Protein AF-A0A7Y0CVV6-F1 (afdb_monomer_lite)

Radius of gyration: 18.0 Å; chains: 1; bounding box: 34×62×60 Å

Sequence (112 aa):
MAIRIPDLESALSLKGAAFRLPGSNRVRHLQDAVTLFACLDEAQPDISKSMKKNINNLISAMDNAEAWSFADPMNRRRAIRAIRAVQPAGEPPALVLPRRPGRGPTTGDPKR

Structure (mmCIF, N/CA/C/O backbone):
data_AF-A0A7Y0CVV6-F1
#
_entry.id   AF-A0A7Y0CVV6-F1
#
loop_
_atom_site.group_PDB
_atom_site.id
_atom_site.type_symbol
_atom_site.label_atom_id
_atom_site.label_alt_id
_atom_site.label_comp_id
_atom_site.label_asym_id
_atom_site.label_entity_id
_atom_site.label_seq_id
_atom_site.pdbx_PDB_ins_code
_atom_site.Cartn_x
_atom_site.Cartn_y
_atom_site.Cartn_z
_atom_site.occupancy
_atom_site.B_iso_or_equiv
_atom_site.auth_seq_id
_atom_site.auth_comp_id
_atom_site.auth_asym_id
_atom_site.auth_atom_id
_atom_site.pdbx_PDB_model_num
ATOM 1 N N . MET A 1 1 ? 0.250 -25.592 18.684 1.00 60.62 1 MET A N 1
ATOM 2 C CA . MET A 1 1 ? 0.771 -24.228 18.446 1.00 60.62 1 MET A CA 1
ATOM 3 C C . MET A 1 1 ? 0.088 -23.688 17.199 1.00 60.62 1 MET A C 1
ATOM 5 O O . MET A 1 1 ? 0.199 -24.324 16.163 1.00 60.62 1 MET A O 1
ATOM 9 N N . ALA A 1 2 ? -0.690 -22.609 17.307 1.00 79.62 2 ALA A N 1
ATOM 10 C CA . ALA A 1 2 ? -1.403 -22.027 16.168 1.00 79.62 2 ALA A CA 1
ATOM 11 C C . ALA A 1 2 ? -0.582 -20.874 15.578 1.00 79.62 2 ALA A C 1
ATOM 13 O O . ALA A 1 2 ? -0.168 -19.977 16.313 1.00 79.62 2 ALA A O 1
ATOM 14 N N . ILE A 1 3 ? -0.340 -20.903 14.268 1.00 79.31 3 ILE A N 1
ATOM 15 C CA . ILE A 1 3 ? 0.281 -19.790 13.543 1.00 79.31 3 ILE A CA 1
ATOM 16 C C . ILE A 1 3 ? -0.800 -18.726 13.331 1.00 79.31 3 ILE A C 1
ATOM 18 O O . ILE A 1 3 ? -1.856 -19.029 12.782 1.00 79.31 3 ILE A O 1
ATOM 22 N N . ARG A 1 4 ? -0.550 -17.487 13.773 1.00 82.12 4 ARG A N 1
ATOM 23 C CA . ARG A 1 4 ? -1.430 -16.344 13.488 1.00 82.12 4 ARG A CA 1
ATOM 24 C C . ARG A 1 4 ? -0.872 -15.576 12.300 1.00 82.12 4 ARG A C 1
ATOM 26 O O . ARG A 1 4 ? 0.246 -15.069 12.372 1.00 82.12 4 ARG A O 1
ATOM 33 N N . ILE A 1 5 ? -1.649 -15.511 11.226 1.00 83.12 5 ILE A N 1
ATOM 34 C CA . ILE A 1 5 ? -1.325 -14.695 10.056 1.00 83.12 5 ILE A CA 1
ATOM 35 C C . ILE A 1 5 ? -1.896 -13.294 10.307 1.00 83.12 5 ILE A C 1
ATOM 37 O O . ILE A 1 5 ? -3.060 -13.199 10.698 1.00 83.12 5 ILE A O 1
ATOM 41 N N . PRO A 1 6 ? -1.096 -12.223 10.156 1.00 87.56 6 PRO A N 1
ATOM 42 C CA . PRO A 1 6 ? -1.602 -10.866 10.307 1.00 87.56 6 PRO A CA 1
ATOM 43 C C . PRO A 1 6 ? -2.625 -10.542 9.212 1.00 87.56 6 PRO A C 1
ATOM 45 O O . PRO A 1 6 ? -2.486 -11.003 8.078 1.00 87.56 6 PRO A O 1
ATOM 48 N N . ASP A 1 7 ? -3.609 -9.708 9.551 1.00 90.88 7 ASP A N 1
ATOM 49 C CA . ASP A 1 7 ? -4.425 -9.003 8.558 1.00 90.88 7 ASP A CA 1
ATOM 50 C C . ASP A 1 7 ? -3.567 -8.041 7.708 1.00 90.88 7 ASP A C 1
ATOM 52 O O . ASP A 1 7 ? -2.364 -7.855 7.945 1.00 90.88 7 ASP A O 1
ATOM 56 N N . LEU A 1 8 ? -4.167 -7.463 6.666 1.00 91.50 8 LEU A N 1
ATOM 57 C CA . LEU A 1 8 ? -3.446 -6.646 5.689 1.00 91.50 8 LEU A CA 1
ATOM 58 C C . LEU A 1 8 ? -2.886 -5.364 6.317 1.00 91.50 8 LEU A C 1
ATOM 60 O O . LEU A 1 8 ? -1.743 -4.987 6.040 1.00 91.50 8 LEU A O 1
ATOM 64 N N . GLU A 1 9 ? -3.641 -4.719 7.197 1.00 93.06 9 GLU A N 1
ATOM 65 C CA . GLU A 1 9 ? -3.253 -3.501 7.899 1.00 93.06 9 GLU A CA 1
ATOM 66 C C . GLU A 1 9 ? -2.083 -3.760 8.855 1.00 93.06 9 GLU A C 1
ATOM 68 O O . GLU A 1 9 ? -1.107 -2.996 8.893 1.00 93.06 9 GLU A O 1
ATOM 73 N N . SER A 1 10 ? -2.132 -4.864 9.601 1.00 93.50 10 SER A N 1
ATOM 74 C CA . SER A 1 10 ? -1.056 -5.309 10.486 1.00 93.50 10 SER A CA 1
ATOM 75 C C . SER A 1 10 ? 0.176 -5.704 9.685 1.00 93.50 10 SER A C 1
ATOM 77 O O . SER A 1 10 ? 1.288 -5.319 10.053 1.00 93.50 10 SER A O 1
ATOM 79 N N . ALA A 1 11 ? 0.008 -6.401 8.559 1.00 95.06 11 ALA A N 1
ATOM 80 C CA . ALA A 1 11 ? 1.105 -6.742 7.659 1.00 95.06 11 ALA A CA 1
ATOM 81 C C . ALA A 1 11 ? 1.794 -5.482 7.106 1.00 95.06 11 ALA A C 1
ATOM 83 O O . ALA A 1 11 ? 3.024 -5.390 7.143 1.00 95.06 11 ALA A O 1
ATOM 84 N N . LEU A 1 12 ? 1.027 -4.478 6.668 1.00 94.19 12 LEU A N 1
ATOM 85 C CA . LEU A 1 12 ? 1.552 -3.183 6.221 1.00 94.19 12 LEU A CA 1
ATOM 86 C C . LEU A 1 12 ? 2.305 -2.458 7.339 1.00 94.19 12 LEU A C 1
ATOM 88 O O . LEU A 1 12 ? 3.429 -1.987 7.140 1.00 94.19 12 LEU A O 1
ATOM 92 N N . SER A 1 13 ? 1.724 -2.402 8.537 1.00 95.00 13 SER A N 1
ATOM 93 C CA . SER A 1 13 ? 2.371 -1.804 9.707 1.00 95.00 13 SER A CA 1
ATOM 94 C C . SER A 1 13 ? 3.693 -2.500 10.05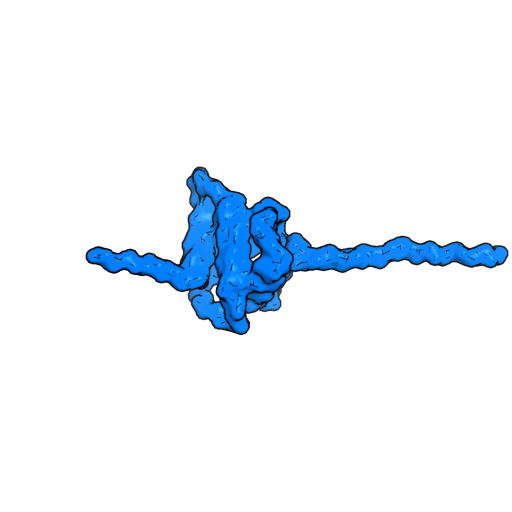1 1.00 95.00 13 SER A C 1
ATOM 96 O O . SER A 1 13 ? 4.695 -1.827 10.312 1.00 95.00 13 SER A O 1
ATOM 98 N N . LEU A 1 14 ? 3.731 -3.836 9.993 1.00 94.44 14 LEU A N 1
ATOM 99 C CA . LEU A 1 14 ? 4.936 -4.636 10.223 1.00 94.44 14 LEU A CA 1
ATOM 100 C C . LEU A 1 14 ? 6.005 -4.376 9.158 1.00 94.44 14 LEU A C 1
ATOM 102 O O . LEU A 1 14 ? 7.170 -4.183 9.512 1.00 94.44 14 LEU A O 1
ATOM 106 N N . LYS A 1 15 ? 5.633 -4.290 7.872 1.00 94.69 15 LYS A N 1
ATOM 107 C CA . LYS A 1 15 ? 6.570 -3.890 6.807 1.00 94.69 15 LYS A CA 1
ATOM 108 C C . LYS A 1 15 ? 7.139 -2.496 7.065 1.00 94.69 15 LYS A C 1
ATOM 110 O O . LYS A 1 15 ? 8.341 -2.297 6.898 1.00 94.69 15 LYS A O 1
ATOM 115 N N . GLY A 1 16 ? 6.322 -1.559 7.546 1.00 92.50 16 GLY A N 1
ATOM 116 C CA . GLY A 1 16 ? 6.775 -0.205 7.865 1.00 92.50 16 GLY A CA 1
ATOM 117 C C . GLY A 1 16 ? 7.690 -0.133 9.081 1.00 92.50 16 GLY A C 1
ATOM 118 O O . GLY A 1 16 ? 8.623 0.669 9.102 1.00 92.50 16 GLY A O 1
ATOM 119 N N . ALA A 1 17 ? 7.479 -0.993 10.076 1.00 92.31 17 ALA A N 1
ATOM 120 C CA . ALA A 1 17 ? 8.410 -1.139 11.187 1.00 92.31 17 ALA A CA 1
ATOM 121 C C . ALA A 1 17 ? 9.749 -1.744 10.726 1.00 92.31 17 ALA A C 1
ATOM 123 O O . ALA A 1 17 ? 10.801 -1.184 11.034 1.00 92.31 17 ALA A O 1
ATOM 124 N N . ALA A 1 18 ? 9.706 -2.830 9.945 1.00 92.19 18 ALA A N 1
ATOM 125 C CA . ALA A 1 18 ? 10.891 -3.531 9.448 1.00 92.19 18 ALA A CA 1
ATOM 126 C C . ALA A 1 18 ? 11.751 -2.661 8.519 1.00 92.19 18 ALA A C 1
ATOM 128 O O . ALA A 1 18 ? 12.972 -2.651 8.645 1.00 92.19 18 ALA A O 1
ATOM 129 N N . PHE A 1 19 ? 11.121 -1.856 7.658 1.00 91.94 19 PHE A N 1
ATOM 130 C CA . PHE A 1 19 ? 11.796 -0.920 6.751 1.00 91.94 19 PHE A CA 1
ATOM 131 C C . PHE A 1 19 ? 12.739 0.075 7.458 1.00 91.94 19 PHE A C 1
ATOM 133 O O . PHE A 1 19 ? 13.678 0.590 6.842 1.00 91.94 19 PHE A O 1
ATOM 140 N N . ARG A 1 20 ? 12.494 0.372 8.742 1.00 89.06 20 ARG A N 1
ATOM 141 C CA . ARG A 1 20 ? 13.326 1.288 9.537 1.00 89.06 20 ARG A CA 1
ATOM 142 C C . ARG A 1 20 ? 14.516 0.608 10.211 1.00 89.06 20 ARG A C 1
ATOM 144 O O . ARG A 1 20 ? 15.375 1.312 10.732 1.00 89.06 20 ARG A O 1
ATOM 151 N N . LEU A 1 21 ? 14.564 -0.723 10.237 1.00 88.31 21 LEU A N 1
ATOM 152 C CA . LEU A 1 21 ? 15.653 -1.455 10.875 1.00 88.31 21 LEU A CA 1
ATOM 153 C C . LEU A 1 21 ? 16.871 -1.550 9.935 1.00 88.31 21 LEU A C 1
ATOM 155 O O . LEU A 1 21 ? 16.698 -1.805 8.735 1.00 88.31 21 LEU A O 1
ATOM 159 N N . PRO A 1 22 ? 18.100 -1.364 10.453 1.00 78.50 22 PRO A N 1
ATOM 160 C CA . PRO A 1 22 ? 19.326 -1.502 9.671 1.00 78.50 22 PRO A CA 1
ATOM 161 C C . PRO A 1 22 ? 19.517 -2.945 9.176 1.00 78.50 22 PRO A C 1
ATOM 163 O O . PRO A 1 22 ? 19.120 -3.897 9.843 1.00 78.50 22 PRO A O 1
ATOM 166 N N . GLY A 1 23 ? 20.119 -3.108 7.993 1.00 75.44 23 GLY A N 1
ATOM 167 C CA . GLY A 1 23 ? 20.402 -4.423 7.393 1.00 75.44 23 GLY A CA 1
ATOM 168 C C . GLY A 1 23 ? 19.215 -5.105 6.696 1.00 75.44 23 GLY A C 1
ATOM 169 O O . GLY A 1 23 ? 19.382 -6.170 6.107 1.00 75.44 23 GLY A O 1
ATOM 170 N N . SER A 1 24 ? 18.025 -4.502 6.717 1.00 73.06 24 SER A N 1
ATOM 171 C CA . SER A 1 24 ? 16.866 -4.993 5.971 1.00 73.06 24 SER A CA 1
ATOM 172 C C . SER A 1 24 ? 16.975 -4.665 4.476 1.00 73.06 24 SER A C 1
ATOM 174 O O . SER A 1 24 ? 17.483 -3.608 4.092 1.00 73.06 24 SER A O 1
ATOM 176 N N . ASN A 1 25 ? 16.470 -5.546 3.602 1.00 88.62 25 ASN A N 1
ATOM 177 C CA . ASN A 1 25 ? 16.311 -5.206 2.187 1.00 88.62 25 ASN A CA 1
ATOM 178 C C . ASN A 1 25 ? 15.147 -4.209 2.055 1.00 88.62 25 ASN A C 1
ATOM 180 O O . ASN A 1 25 ? 13.983 -4.584 1.897 1.00 88.62 25 ASN A O 1
ATOM 184 N N . ARG A 1 26 ? 15.482 -2.922 2.180 1.00 90.31 26 ARG A N 1
ATOM 185 C CA . ARG A 1 26 ? 14.526 -1.811 2.232 1.00 90.31 26 ARG A CA 1
ATOM 186 C C . ARG A 1 26 ? 13.644 -1.758 0.989 1.00 90.31 26 ARG A C 1
ATOM 188 O O . ARG A 1 26 ? 12.440 -1.574 1.123 1.00 90.31 26 ARG A O 1
ATOM 195 N N . VAL A 1 27 ? 14.220 -1.985 -0.190 1.00 92.19 27 VAL A N 1
ATOM 196 C CA . VAL A 1 27 ? 13.487 -2.024 -1.464 1.00 92.19 27 VAL A CA 1
ATOM 197 C C . VAL A 1 27 ? 12.449 -3.140 -1.455 1.00 92.19 27 VAL A C 1
ATOM 199 O O . VAL A 1 27 ? 11.287 -2.897 -1.775 1.00 92.19 27 VAL A O 1
ATOM 202 N N . ARG A 1 28 ? 12.824 -4.343 -1.006 1.00 92.94 28 ARG A N 1
ATOM 203 C CA . ARG A 1 28 ? 11.888 -5.469 -0.915 1.00 92.94 28 ARG A CA 1
ATOM 204 C C . ARG A 1 28 ? 10.718 -5.174 0.023 1.00 92.94 28 ARG A C 1
ATOM 206 O O . ARG A 1 28 ? 9.585 -5.518 -0.287 1.00 92.94 28 ARG A O 1
ATOM 213 N N . HIS A 1 29 ? 10.957 -4.479 1.136 1.00 94.31 29 HIS A N 1
ATOM 214 C CA . HIS A 1 29 ? 9.868 -4.040 2.014 1.00 94.31 29 HIS A CA 1
ATOM 215 C C . HIS A 1 29 ? 8.906 -3.058 1.338 1.00 94.31 29 HIS A C 1
ATOM 217 O O . HIS A 1 29 ? 7.705 -3.133 1.594 1.00 94.31 29 HIS A O 1
ATOM 223 N N . LEU A 1 30 ? 9.405 -2.176 0.467 1.00 94.00 30 LEU A N 1
ATOM 224 C CA . LEU A 1 30 ? 8.559 -1.273 -0.314 1.00 94.00 30 LEU A CA 1
ATOM 225 C C . LEU A 1 30 ? 7.750 -2.033 -1.375 1.00 94.00 30 LEU A C 1
ATOM 227 O O . LEU A 1 30 ? 6.555 -1.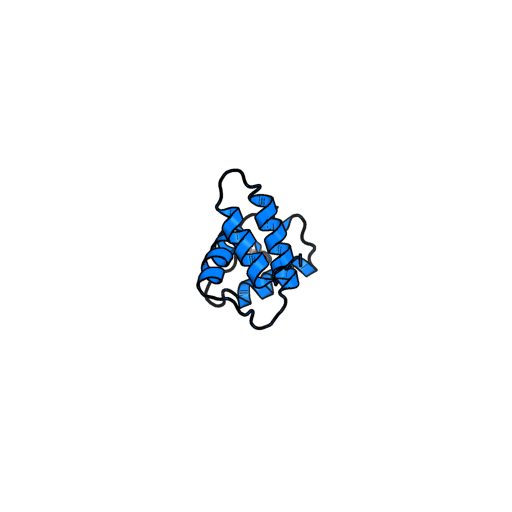791 -1.505 1.00 94.00 30 LEU A O 1
ATOM 231 N N . GLN A 1 31 ? 8.360 -2.995 -2.069 1.00 95.31 31 GLN A N 1
ATOM 232 C CA . GLN A 1 31 ? 7.686 -3.839 -3.067 1.00 95.31 31 GLN A CA 1
ATOM 233 C C . GLN A 1 31 ? 6.583 -4.708 -2.447 1.00 95.31 31 GLN A C 1
ATOM 235 O O . GLN A 1 31 ? 5.459 -4.766 -2.955 1.00 95.31 31 GLN A O 1
ATOM 240 N N . ASP A 1 32 ? 6.873 -5.334 -1.303 1.00 94.94 32 ASP A N 1
ATOM 241 C CA . ASP A 1 32 ? 5.878 -6.086 -0.538 1.00 94.94 32 ASP A CA 1
ATOM 242 C C . ASP A 1 32 ? 4.732 -5.165 -0.095 1.00 94.94 32 ASP A C 1
ATOM 244 O O . ASP A 1 32 ? 3.563 -5.535 -0.183 1.00 94.94 32 ASP A O 1
ATOM 248 N N . ALA A 1 33 ? 5.047 -3.944 0.347 1.00 94.81 33 ALA A N 1
ATOM 249 C CA . ALA A 1 33 ? 4.040 -2.975 0.758 1.00 94.81 33 ALA A CA 1
ATOM 250 C C . ALA A 1 33 ? 3.150 -2.514 -0.410 1.00 94.81 33 ALA A C 1
ATOM 252 O O . ALA A 1 33 ? 1.945 -2.389 -0.214 1.00 94.81 33 ALA A O 1
ATOM 253 N N . VAL A 1 34 ? 3.688 -2.328 -1.624 1.00 94.94 34 VAL A N 1
ATOM 254 C CA . VAL A 1 34 ? 2.869 -2.055 -2.824 1.00 94.94 34 VAL A CA 1
ATOM 255 C C . VAL A 1 34 ? 1.875 -3.191 -3.071 1.00 94.94 34 VAL A C 1
ATOM 257 O O . VAL A 1 34 ? 0.698 -2.933 -3.320 1.00 94.94 34 VAL A O 1
ATOM 260 N N . THR A 1 35 ? 2.320 -4.442 -2.948 1.00 94.94 35 THR A N 1
ATOM 261 C CA . THR A 1 35 ? 1.446 -5.615 -3.103 1.00 94.94 35 THR A CA 1
ATOM 262 C C . THR A 1 35 ? 0.356 -5.641 -2.031 1.00 94.94 35 THR A C 1
ATOM 264 O O . THR A 1 35 ? -0.815 -5.828 -2.343 1.00 94.94 35 THR A O 1
ATOM 267 N N . LEU A 1 36 ? 0.712 -5.380 -0.771 1.00 94.75 36 LEU A N 1
ATOM 268 C CA . LEU A 1 36 ? -0.251 -5.343 0.330 1.00 94.75 36 LEU A CA 1
ATOM 269 C C . LEU A 1 36 ? -1.273 -4.209 0.177 1.00 94.75 36 LEU A C 1
ATOM 271 O O . LEU A 1 36 ? -2.458 -4.438 0.394 1.00 94.75 36 LEU A O 1
ATOM 275 N N . PHE A 1 37 ? -0.858 -3.015 -0.256 1.00 93.75 37 PHE A N 1
ATOM 276 C CA . PHE A 1 37 ? -1.794 -1.935 -0.579 1.00 93.75 37 PHE A CA 1
ATOM 277 C C . PHE A 1 37 ? -2.721 -2.300 -1.741 1.00 93.75 37 PHE A C 1
ATOM 279 O O . PHE A 1 37 ? -3.880 -1.903 -1.735 1.00 93.75 37 PHE A O 1
ATOM 286 N N . ALA A 1 38 ? -2.237 -3.046 -2.738 1.00 93.19 38 ALA A N 1
ATOM 287 C CA . ALA A 1 38 ? -3.086 -3.521 -3.826 1.00 93.19 38 ALA A CA 1
ATOM 288 C C . ALA A 1 38 ? -4.152 -4.515 -3.337 1.00 93.19 38 ALA A C 1
ATOM 290 O O . ALA A 1 38 ? -5.269 -4.497 -3.848 1.00 93.19 38 ALA A O 1
ATOM 291 N N . CYS A 1 39 ? -3.820 -5.349 -2.348 1.00 92.56 39 CYS A N 1
ATOM 292 C CA . CYS A 1 39 ? -4.762 -6.277 -1.720 1.00 92.56 39 CYS A CA 1
ATOM 293 C C . CYS A 1 39 ? -5.738 -5.590 -0.762 1.00 92.56 39 CYS A C 1
ATOM 295 O O . CYS A 1 39 ? -6.838 -6.094 -0.579 1.00 92.56 39 CYS A O 1
ATOM 297 N N . LEU A 1 40 ? -5.345 -4.464 -0.161 1.00 90.19 40 LEU A N 1
ATOM 298 C CA . LEU A 1 40 ? -6.147 -3.760 0.838 1.00 90.19 40 LEU A CA 1
ATOM 299 C C . LEU A 1 40 ? -7.434 -3.146 0.272 1.00 90.19 40 LEU A C 1
ATOM 301 O O . LEU A 1 40 ? -8.192 -2.697 1.101 1.00 90.19 40 LEU A O 1
ATOM 305 N N . ASP A 1 41 ? -7.646 -3.102 -1.059 1.00 71.44 41 ASP A N 1
ATOM 306 C CA . ASP A 1 41 ? -8.735 -2.493 -1.883 1.00 71.44 41 ASP A CA 1
ATOM 307 C C . ASP A 1 41 ? -10.137 -2.318 -1.225 1.00 71.44 41 ASP A C 1
ATOM 309 O O . ASP A 1 41 ? -11.161 -2.741 -1.759 1.00 71.44 41 ASP A O 1
ATOM 313 N N . GLU A 1 42 ? -10.187 -1.640 -0.081 1.00 67.38 42 GLU A N 1
ATOM 314 C CA . GLU A 1 42 ? -11.328 -1.395 0.792 1.00 67.38 42 GLU A CA 1
ATOM 315 C C . GLU A 1 42 ? -11.531 0.113 0.940 1.00 67.38 42 GLU A C 1
ATOM 317 O O . GLU A 1 42 ? -10.592 0.917 0.901 1.00 67.38 42 GLU A O 1
ATOM 322 N N . ALA A 1 43 ? -12.792 0.515 1.100 1.00 63.72 43 ALA A N 1
ATOM 323 C CA . ALA A 1 43 ? -13.168 1.923 1.128 1.00 63.72 43 ALA A CA 1
ATOM 324 C C . ALA A 1 43 ? -12.656 2.658 2.382 1.00 63.72 43 ALA A C 1
ATOM 326 O O . ALA A 1 43 ? -12.445 3.869 2.308 1.00 63.72 43 ALA A O 1
ATOM 327 N N . GLN A 1 44 ? -12.446 1.954 3.504 1.00 72.25 44 GLN A N 1
ATOM 328 C CA . GLN A 1 44 ? -11.911 2.512 4.752 1.00 72.25 44 GLN A CA 1
ATOM 329 C C . GLN A 1 44 ? -11.174 1.434 5.569 1.00 72.25 44 GLN A C 1
ATOM 331 O O . GLN A 1 44 ? -11.822 0.708 6.316 1.00 72.25 44 GLN A O 1
ATOM 336 N N . PRO A 1 45 ? -9.840 1.331 5.458 1.00 79.88 45 PRO A N 1
ATOM 337 C CA . PRO A 1 45 ? -9.078 0.371 6.252 1.00 79.88 45 PRO A CA 1
ATOM 338 C C . PRO A 1 45 ? -9.066 0.761 7.740 1.00 79.88 45 PRO A C 1
ATOM 340 O O . PRO A 1 45 ? -8.879 1.939 8.076 1.00 79.88 45 PRO A O 1
ATOM 343 N N . ASP A 1 46 ? -9.221 -0.221 8.632 1.00 87.06 46 ASP A N 1
ATOM 344 C CA . ASP A 1 46 ? -9.216 -0.006 10.086 1.00 87.06 46 ASP A CA 1
ATOM 345 C C . ASP A 1 46 ? -7.776 0.085 10.613 1.00 87.06 46 ASP A C 1
ATOM 347 O O . ASP A 1 46 ? -7.122 -0.894 10.975 1.00 87.06 46 ASP A O 1
ATOM 351 N N . ILE A 1 47 ? -7.232 1.302 10.598 1.00 89.25 47 ILE A N 1
ATOM 352 C CA . ILE A 1 47 ? -5.830 1.560 10.930 1.00 89.25 47 ILE A CA 1
ATOM 353 C C . ILE A 1 47 ? -5.731 2.348 12.232 1.00 89.25 47 ILE A C 1
ATOM 355 O O . ILE A 1 47 ? -6.010 3.550 12.294 1.00 89.25 47 ILE A O 1
ATOM 359 N N . SER A 1 48 ? -5.186 1.699 13.262 1.00 91.00 48 SER A N 1
ATOM 360 C CA . SER A 1 48 ? -4.861 2.366 14.524 1.00 91.00 48 SER A CA 1
ATOM 361 C C . SER A 1 48 ? -3.788 3.458 14.363 1.00 91.00 48 SER A C 1
ATOM 363 O O . SER A 1 48 ? -2.965 3.456 13.441 1.00 91.00 48 SER A O 1
ATOM 365 N N . LYS A 1 49 ? -3.720 4.393 15.320 1.00 88.19 49 LYS A N 1
ATOM 366 C CA . LYS A 1 49 ? -2.754 5.511 15.299 1.00 88.19 49 LYS A CA 1
ATOM 367 C C . LYS A 1 49 ? -1.289 5.049 15.227 1.00 88.19 49 LYS A C 1
ATOM 369 O O . LYS A 1 49 ? -0.481 5.675 14.538 1.00 88.19 49 LYS A O 1
ATOM 374 N N . SER A 1 50 ? -0.935 3.970 15.928 1.00 87.81 50 SER A N 1
ATOM 375 C CA . SER A 1 50 ? 0.428 3.419 15.925 1.00 87.81 50 SER A CA 1
ATOM 376 C C . SER A 1 50 ? 0.776 2.785 14.575 1.00 87.81 50 SER A C 1
ATOM 378 O O . SER A 1 50 ? 1.866 3.022 14.050 1.00 87.81 50 SER A O 1
ATOM 380 N N . MET A 1 51 ? -0.170 2.061 13.970 1.00 93.38 51 MET A N 1
ATOM 381 C CA . MET A 1 51 ? -0.017 1.476 12.638 1.00 93.38 51 MET A CA 1
ATOM 382 C C . MET A 1 51 ? 0.120 2.564 11.578 1.00 93.38 51 MET A C 1
ATOM 384 O O . MET A 1 51 ? 1.040 2.514 10.763 1.00 93.38 51 MET A O 1
ATOM 388 N N . LYS A 1 52 ? -0.705 3.614 11.660 1.00 91.81 52 LYS A N 1
ATOM 389 C CA . LYS A 1 52 ? -0.668 4.752 10.735 1.00 91.81 52 LYS A CA 1
ATOM 390 C C . LYS A 1 52 ? 0.716 5.392 10.659 1.00 91.81 52 LYS A C 1
ATOM 392 O O . LYS A 1 52 ? 1.194 5.686 9.570 1.00 91.81 52 LYS A O 1
ATOM 397 N N . LYS A 1 53 ? 1.416 5.537 11.791 1.00 90.81 53 LYS A N 1
ATOM 398 C CA . LYS A 1 53 ? 2.803 6.036 11.807 1.00 90.81 53 LYS A CA 1
ATOM 399 C C . LYS A 1 53 ? 3.742 5.146 10.984 1.00 90.81 53 LYS A C 1
ATOM 401 O O . LYS A 1 53 ? 4.568 5.660 10.236 1.00 90.81 53 LYS A O 1
ATOM 406 N N . ASN A 1 54 ? 3.656 3.824 11.119 1.00 93.31 54 ASN A N 1
ATOM 407 C CA . ASN A 1 54 ? 4.503 2.898 10.358 1.00 93.31 54 ASN A CA 1
ATOM 408 C C . ASN A 1 54 ? 4.172 2.925 8.865 1.00 93.31 54 ASN A C 1
ATOM 410 O O . ASN A 1 54 ? 5.078 3.025 8.043 1.00 93.31 54 ASN A O 1
ATOM 414 N N . ILE A 1 55 ? 2.883 2.905 8.538 1.00 93.00 55 ILE A N 1
ATOM 415 C CA . ILE A 1 55 ? 2.384 2.906 7.163 1.00 93.00 55 ILE A CA 1
ATOM 416 C C . ILE A 1 55 ? 2.750 4.215 6.451 1.00 93.00 55 ILE A C 1
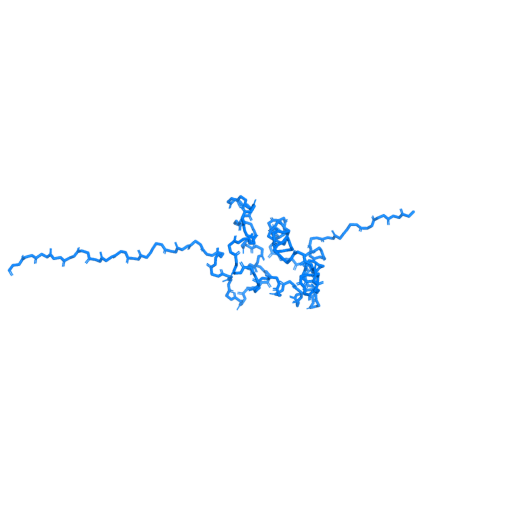ATOM 418 O O . ILE A 1 55 ? 3.231 4.184 5.322 1.00 93.00 55 ILE A O 1
ATOM 422 N N . ASN A 1 56 ? 2.644 5.362 7.127 1.00 90.19 56 ASN A N 1
ATOM 423 C CA . ASN A 1 56 ? 3.042 6.648 6.553 1.00 90.19 56 ASN A CA 1
ATOM 424 C C . ASN A 1 56 ? 4.527 6.695 6.177 1.00 90.19 56 ASN A C 1
ATOM 426 O O . ASN A 1 56 ? 4.863 7.257 5.142 1.00 90.19 56 ASN A O 1
ATOM 430 N N . ASN A 1 57 ? 5.406 6.065 6.963 1.00 88.38 57 ASN A N 1
ATOM 431 C CA . ASN A 1 57 ? 6.829 5.997 6.618 1.00 88.38 57 ASN A CA 1
ATOM 432 C C . ASN A 1 57 ? 7.078 5.194 5.334 1.00 88.38 57 ASN A C 1
ATOM 434 O O . ASN A 1 57 ? 7.966 5.555 4.566 1.00 88.38 57 ASN A O 1
ATOM 438 N N . LEU A 1 58 ? 6.307 4.125 5.094 1.00 90.88 58 LEU A N 1
ATOM 439 C CA . LEU A 1 58 ? 6.373 3.393 3.827 1.00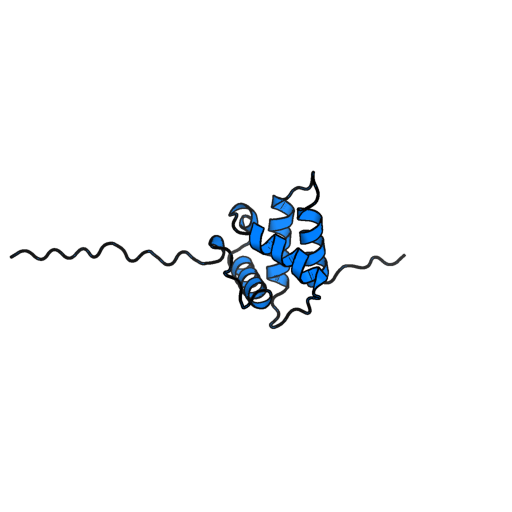 90.88 58 LEU A CA 1
ATOM 440 C C . LEU A 1 58 ? 5.910 4.273 2.675 1.00 90.88 58 LEU A C 1
ATOM 442 O O . LEU A 1 58 ? 6.626 4.385 1.689 1.00 90.88 58 LEU A O 1
ATOM 446 N N . ILE A 1 59 ? 4.750 4.918 2.818 1.00 92.00 59 ILE A N 1
ATOM 447 C CA . ILE A 1 59 ? 4.175 5.770 1.771 1.00 92.00 59 ILE A CA 1
ATOM 448 C C . ILE A 1 59 ? 5.163 6.874 1.379 1.00 92.00 59 ILE A C 1
ATOM 450 O O . ILE A 1 59 ? 5.434 7.049 0.196 1.00 92.00 59 ILE A O 1
ATOM 454 N N . SER A 1 60 ? 5.775 7.559 2.348 1.00 88.75 60 SER A N 1
ATOM 455 C CA . SER A 1 60 ? 6.786 8.588 2.067 1.00 88.75 60 SER A CA 1
ATOM 456 C C . SER A 1 60 ? 8.026 8.045 1.346 1.00 88.75 60 SER A C 1
ATOM 458 O O . SER A 1 60 ? 8.660 8.775 0.594 1.00 88.75 60 SER A O 1
ATOM 460 N N . ALA A 1 61 ? 8.376 6.773 1.546 1.00 89.81 61 ALA A N 1
ATOM 461 C CA . ALA A 1 61 ? 9.507 6.124 0.883 1.00 89.81 61 ALA A CA 1
ATOM 462 C C . ALA A 1 61 ? 9.150 5.494 -0.479 1.00 89.81 61 ALA A C 1
ATOM 464 O O . ALA A 1 61 ? 10.042 5.038 -1.193 1.00 89.81 61 ALA A O 1
ATOM 465 N N . MET A 1 62 ? 7.865 5.462 -0.850 1.00 90.50 62 MET A N 1
ATOM 466 C CA . MET A 1 62 ? 7.387 4.908 -2.122 1.00 90.50 62 MET A CA 1
ATOM 467 C C . MET A 1 62 ? 7.550 5.858 -3.310 1.00 90.50 62 MET A C 1
ATOM 469 O O . MET A 1 62 ? 7.233 5.464 -4.435 1.00 90.50 62 MET A O 1
ATOM 473 N N . ASP A 1 63 ? 8.098 7.061 -3.112 1.00 86.81 63 ASP A N 1
ATOM 474 C CA . ASP A 1 63 ? 8.595 7.898 -4.210 1.00 86.81 63 ASP A CA 1
ATOM 475 C C . ASP A 1 63 ? 9.936 7.363 -4.756 1.00 86.81 63 ASP A C 1
ATOM 477 O O . ASP A 1 63 ? 10.959 8.038 -4.813 1.00 86.81 63 ASP A O 1
ATOM 481 N N . ASN A 1 64 ? 9.937 6.078 -5.112 1.00 86.00 64 ASN A N 1
ATOM 482 C CA . ASN A 1 64 ? 11.056 5.330 -5.662 1.00 86.00 64 ASN A CA 1
ATOM 483 C C . ASN A 1 64 ? 10.507 4.347 -6.704 1.00 86.00 64 ASN A C 1
ATOM 485 O O . ASN A 1 64 ? 9.692 3.488 -6.373 1.00 86.00 64 ASN A O 1
ATOM 489 N N . ALA A 1 65 ? 10.966 4.435 -7.955 1.00 88.81 65 ALA A N 1
ATOM 490 C CA . ALA A 1 65 ? 10.480 3.589 -9.048 1.00 88.81 65 ALA A CA 1
ATOM 491 C C . ALA A 1 65 ? 10.691 2.085 -8.790 1.00 88.81 65 ALA A C 1
ATOM 493 O O . ALA A 1 65 ? 9.874 1.264 -9.208 1.00 88.81 65 ALA A O 1
ATOM 494 N N . GLU A 1 66 ? 11.746 1.722 -8.060 1.00 91.12 66 GLU A N 1
ATOM 495 C CA . GLU A 1 66 ? 12.074 0.338 -7.721 1.00 91.12 66 GLU A CA 1
ATOM 496 C C . GLU A 1 66 ? 11.051 -0.294 -6.764 1.00 91.12 66 GLU A C 1
ATOM 498 O O . GLU A 1 66 ? 10.821 -1.502 -6.815 1.00 91.12 66 GLU A O 1
ATOM 503 N N . ALA A 1 67 ? 10.357 0.516 -5.953 1.00 93.38 67 ALA A N 1
ATOM 504 C CA . ALA A 1 67 ? 9.256 0.046 -5.109 1.00 93.38 67 ALA A CA 1
ATOM 505 C C . ALA A 1 67 ? 8.091 -0.528 -5.936 1.00 93.38 67 ALA A C 1
ATOM 507 O O . ALA A 1 67 ? 7.361 -1.395 -5.466 1.00 93.38 67 ALA A O 1
ATOM 508 N N . TRP A 1 68 ? 7.930 -0.064 -7.177 1.00 94.69 68 TRP A N 1
ATOM 509 C CA . TRP A 1 68 ? 6.804 -0.395 -8.053 1.00 94.69 68 TRP A CA 1
ATOM 510 C C . TRP A 1 68 ? 7.167 -1.387 -9.162 1.00 94.69 68 TRP A C 1
ATOM 512 O O . TRP A 1 68 ? 6.299 -1.753 -9.959 1.00 94.69 68 TRP A O 1
ATOM 522 N N . SER A 1 69 ? 8.434 -1.803 -9.256 1.00 92.81 69 SER A N 1
ATOM 523 C CA . SER A 1 69 ? 8.976 -2.533 -10.411 1.00 92.81 69 SER A CA 1
ATOM 524 C C . SER A 1 69 ? 8.250 -3.850 -10.702 1.00 92.81 69 SER A C 1
ATOM 526 O O . SER A 1 69 ? 8.030 -4.164 -11.868 1.00 92.81 69 SER A O 1
ATOM 528 N N . PHE A 1 70 ? 7.807 -4.570 -9.666 1.00 89.81 70 PHE A N 1
ATOM 529 C CA . PHE A 1 70 ? 7.103 -5.852 -9.799 1.00 89.81 70 PHE A CA 1
ATOM 530 C C . PHE A 1 70 ? 5.575 -5.743 -9.882 1.00 89.81 70 PHE A C 1
ATOM 532 O O . PHE A 1 70 ? 4.909 -6.730 -10.182 1.00 89.81 70 PHE A O 1
ATOM 539 N N . ALA A 1 71 ? 4.998 -4.569 -9.620 1.00 91.06 71 ALA A N 1
ATOM 540 C CA . ALA A 1 71 ? 3.550 -4.403 -9.633 1.00 91.06 71 ALA A CA 1
ATOM 541 C C . ALA A 1 71 ? 3.033 -4.217 -11.066 1.00 91.06 71 ALA A C 1
ATOM 543 O O . ALA A 1 71 ? 3.424 -3.265 -11.751 1.00 91.06 71 ALA A O 1
ATOM 544 N N . ASP A 1 72 ? 2.111 -5.079 -11.500 1.00 92.12 72 ASP A N 1
ATOM 545 C CA . ASP A 1 72 ? 1.389 -4.903 -12.761 1.00 92.12 72 ASP A CA 1
ATOM 546 C C . ASP A 1 72 ? 0.482 -3.646 -12.736 1.00 92.12 72 ASP A C 1
ATOM 548 O O . ASP A 1 72 ? 0.189 -3.096 -11.666 1.00 92.12 72 ASP A O 1
ATOM 552 N N . PRO A 1 73 ? -0.002 -3.162 -13.897 1.00 91.62 73 PRO A N 1
ATOM 553 C CA . PRO A 1 73 ? -0.806 -1.942 -13.963 1.00 91.62 73 PRO A CA 1
ATOM 554 C C . PRO A 1 73 ? -2.089 -1.954 -13.117 1.00 91.62 73 PRO A C 1
ATOM 556 O O . PRO A 1 73 ? -2.521 -0.895 -12.656 1.00 91.62 73 PRO A O 1
ATOM 559 N N . MET A 1 74 ? -2.724 -3.113 -12.911 1.00 91.88 74 MET A N 1
ATOM 560 C CA . MET A 1 74 ? -3.927 -3.217 -12.085 1.00 91.88 74 MET A CA 1
ATOM 561 C C . MET A 1 74 ? -3.579 -3.078 -10.605 1.00 91.88 74 MET A C 1
ATOM 563 O O . MET A 1 74 ? -4.191 -2.266 -9.907 1.00 91.88 74 MET A O 1
ATOM 567 N N . ASN A 1 75 ? -2.560 -3.806 -10.152 1.00 92.56 75 ASN A N 1
ATOM 568 C CA . ASN A 1 75 ? -2.090 -3.753 -8.773 1.00 92.56 75 ASN A CA 1
ATOM 569 C C . ASN A 1 75 ? -1.557 -2.366 -8.408 1.00 92.56 75 ASN A C 1
ATOM 571 O O . ASN A 1 75 ? -1.870 -1.855 -7.333 1.00 92.56 75 ASN A O 1
ATOM 575 N N . ARG A 1 76 ? -0.881 -1.681 -9.339 1.00 92.94 76 ARG A N 1
ATOM 576 C CA . ARG A 1 76 ? -0.519 -0.265 -9.168 1.00 92.94 76 ARG A CA 1
ATOM 577 C C . ARG A 1 76 ? -1.750 0.599 -8.891 1.00 92.94 76 ARG A C 1
ATOM 579 O O . ARG A 1 76 ? -1.771 1.325 -7.905 1.00 92.94 76 ARG A O 1
ATOM 586 N N . ARG A 1 77 ? -2.804 0.502 -9.711 1.00 91.25 77 ARG A N 1
ATOM 587 C CA . ARG A 1 77 ? -4.033 1.303 -9.526 1.00 91.25 77 ARG A CA 1
ATOM 588 C C . ARG A 1 77 ? -4.721 1.039 -8.186 1.00 91.25 77 ARG A C 1
ATOM 590 O O . ARG A 1 77 ? -5.174 1.995 -7.556 1.00 91.25 77 ARG A O 1
ATOM 597 N N . ARG A 1 78 ? -4.801 -0.224 -7.759 1.00 92.56 78 ARG A N 1
ATOM 598 C CA . ARG A 1 78 ? -5.374 -0.600 -6.456 1.00 92.56 78 ARG A CA 1
ATOM 599 C C . ARG A 1 78 ? -4.552 -0.046 -5.300 1.00 92.56 78 ARG A C 1
ATOM 601 O O . ARG A 1 78 ? -5.101 0.640 -4.445 1.00 92.56 78 ARG A O 1
ATOM 608 N N . ALA A 1 79 ? -3.233 -0.227 -5.343 1.00 92.75 79 ALA A N 1
ATOM 609 C CA . ALA A 1 79 ? -2.340 0.286 -4.312 1.00 92.75 79 ALA A CA 1
ATOM 610 C C . ALA A 1 79 ? -2.452 1.808 -4.159 1.00 92.75 79 ALA A C 1
ATOM 612 O O . ALA A 1 79 ? -2.549 2.323 -3.052 1.00 92.75 79 ALA A O 1
ATOM 613 N N . ILE A 1 80 ? -2.528 2.535 -5.275 1.00 90.44 80 ILE A N 1
ATOM 614 C CA . ILE A 1 80 ? -2.715 3.990 -5.283 1.00 90.44 80 ILE A CA 1
ATOM 615 C C . ILE A 1 80 ? -4.035 4.396 -4.618 1.00 90.44 80 ILE A C 1
ATOM 617 O O . ILE A 1 80 ? -4.077 5.365 -3.859 1.00 90.44 80 ILE A O 1
ATOM 621 N N . ARG A 1 81 ? -5.119 3.669 -4.903 1.00 88.75 81 ARG A N 1
ATOM 622 C CA . ARG A 1 81 ? -6.430 3.913 -4.293 1.00 88.75 81 ARG A CA 1
ATOM 623 C C . ARG A 1 81 ? -6.383 3.690 -2.783 1.00 88.75 81 ARG A C 1
ATOM 625 O O . ARG A 1 81 ? -6.826 4.565 -2.045 1.00 88.75 81 ARG A O 1
ATOM 632 N N . ALA A 1 82 ? -5.787 2.585 -2.341 1.00 90.62 82 ALA A N 1
ATOM 633 C CA . ALA A 1 82 ? -5.623 2.281 -0.924 1.00 90.62 82 ALA A CA 1
ATOM 634 C C . ALA A 1 82 ? -4.754 3.331 -0.211 1.00 90.62 82 ALA A C 1
ATOM 636 O O . ALA A 1 82 ? -5.144 3.844 0.833 1.00 90.62 82 ALA A O 1
ATOM 637 N N . ILE A 1 83 ? -3.628 3.747 -0.804 1.00 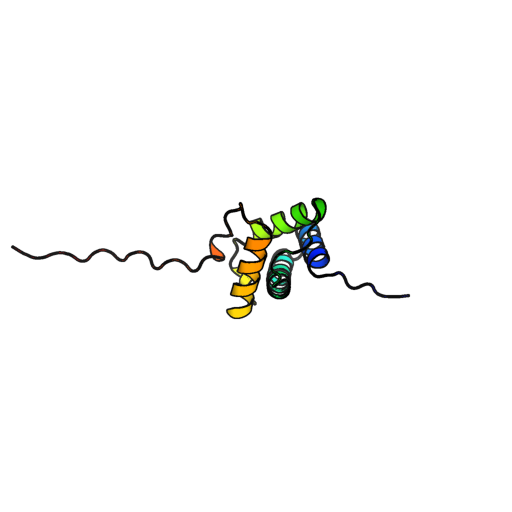90.38 83 ILE A N 1
ATOM 638 C CA . ILE A 1 83 ? -2.769 4.811 -0.251 1.00 90.38 83 ILE A CA 1
ATOM 639 C C . ILE A 1 83 ? -3.563 6.110 -0.046 1.00 90.38 83 ILE A C 1
ATOM 641 O O . ILE A 1 83 ? -3.447 6.736 1.008 1.00 90.38 83 ILE A O 1
ATOM 645 N N . ARG A 1 84 ? -4.414 6.492 -1.009 1.00 86.62 84 ARG A N 1
ATOM 646 C CA . ARG A 1 84 ? -5.290 7.672 -0.889 1.00 86.62 84 ARG A CA 1
ATOM 647 C C . ARG A 1 84 ? -6.342 7.521 0.210 1.00 86.62 84 ARG A C 1
ATOM 649 O O . ARG A 1 84 ? -6.631 8.500 0.888 1.00 86.62 84 ARG A O 1
ATOM 656 N N . ALA A 1 85 ? -6.890 6.323 0.411 1.00 85.62 85 ALA A N 1
ATOM 657 C CA . ALA A 1 85 ? -7.823 6.058 1.508 1.00 85.62 85 ALA A CA 1
ATOM 658 C C . ALA A 1 85 ? -7.136 6.173 2.884 1.00 85.62 85 ALA A C 1
ATOM 660 O O . ALA A 1 85 ? -7.709 6.714 3.827 1.00 85.62 85 ALA A O 1
ATOM 661 N N . VAL A 1 86 ? -5.875 5.738 2.990 1.00 84.62 86 VAL A N 1
ATOM 662 C CA . VAL A 1 86 ? -5.078 5.826 4.228 1.00 84.62 86 VAL A CA 1
ATOM 663 C C . VAL A 1 86 ? -4.601 7.258 4.523 1.00 84.62 86 VAL A C 1
ATOM 665 O O . VAL A 1 86 ? -4.569 7.681 5.689 1.00 84.62 86 VAL A O 1
ATOM 668 N N . GLN A 1 87 ? -4.253 8.025 3.482 1.00 78.44 87 GLN A N 1
ATOM 669 C CA . GLN A 1 87 ? -3.830 9.428 3.566 1.00 78.44 87 GLN A CA 1
ATOM 670 C C . GLN A 1 87 ? -4.696 10.362 2.696 1.00 78.44 87 GLN A C 1
ATOM 672 O O . GLN A 1 87 ? -4.218 10.876 1.686 1.00 78.44 87 GLN A O 1
ATOM 677 N N . PRO A 1 88 ? -5.938 10.681 3.106 1.00 61.06 88 PRO A N 1
ATOM 678 C CA . PRO A 1 88 ? -6.815 11.555 2.318 1.00 61.06 88 PRO A CA 1
ATOM 679 C C . PRO A 1 88 ? -6.298 12.995 2.178 1.00 61.06 88 PRO A C 1
ATOM 681 O O . PRO A 1 88 ? -6.633 13.681 1.219 1.00 61.06 88 PRO A O 1
ATOM 684 N N . ALA A 1 89 ? -5.496 13.454 3.146 1.00 61.94 89 ALA A N 1
ATOM 685 C CA . ALA A 1 89 ? -4.965 14.818 3.227 1.00 61.94 89 ALA A CA 1
ATOM 686 C C . ALA A 1 89 ? -3.469 14.928 2.864 1.00 61.94 89 ALA A C 1
ATOM 688 O O . ALA A 1 89 ? -2.907 16.017 2.941 1.00 61.94 89 ALA A O 1
ATOM 689 N N . GLY A 1 90 ? -2.809 13.812 2.530 1.00 56.47 90 GLY A N 1
ATOM 690 C CA . GLY A 1 90 ? -1.399 13.786 2.136 1.00 56.47 90 GLY A CA 1
ATOM 691 C C . GLY A 1 90 ? -1.251 13.829 0.618 1.00 56.47 90 GLY A C 1
ATOM 692 O O . GLY A 1 90 ? -2.060 13.241 -0.099 1.00 56.47 90 GLY A O 1
ATOM 693 N N . GLU A 1 91 ? -0.220 14.506 0.117 1.00 58.81 91 GLU A N 1
ATOM 694 C CA . GLU A 1 91 ? 0.123 14.430 -1.302 1.00 58.81 91 GLU A CA 1
ATOM 695 C C . GLU A 1 91 ? 0.648 13.009 -1.596 1.00 58.81 91 GLU A C 1
ATOM 697 O O . GLU A 1 91 ? 1.600 12.564 -0.946 1.00 58.81 91 GLU A O 1
ATOM 702 N N . PRO A 1 92 ? 0.009 12.236 -2.497 1.00 59.25 92 PRO A N 1
ATOM 703 C CA . PRO A 1 92 ? 0.496 10.903 -2.826 1.00 59.25 92 PRO A CA 1
ATOM 704 C C . PRO A 1 92 ? 1.875 11.006 -3.505 1.00 59.25 92 PRO A C 1
ATOM 706 O O . PRO A 1 92 ? 2.137 12.016 -4.160 1.00 59.25 92 PRO A O 1
ATOM 709 N N . PRO A 1 93 ? 2.740 9.975 -3.415 1.00 61.66 93 PRO A N 1
ATOM 710 C CA . PRO A 1 93 ? 4.065 9.996 -4.045 1.00 61.66 93 PRO A CA 1
ATOM 711 C C . PRO A 1 93 ? 4.012 10.442 -5.517 1.00 61.66 93 PRO A C 1
ATOM 713 O O . PRO A 1 93 ? 3.094 10.064 -6.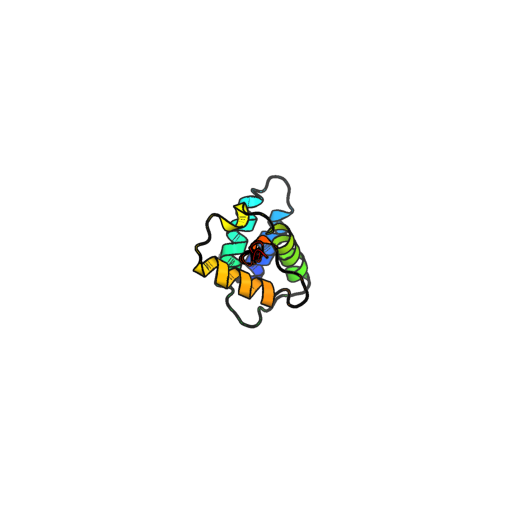245 1.00 61.66 93 PRO A O 1
ATOM 716 N N . ALA A 1 94 ? 4.983 11.216 -6.006 1.00 59.94 94 ALA A N 1
ATOM 717 C CA . ALA A 1 94 ? 4.926 11.769 -7.365 1.00 59.94 94 ALA A CA 1
ATOM 718 C C . ALA A 1 94 ? 4.851 10.670 -8.447 1.00 59.94 94 ALA A C 1
ATOM 720 O O . ALA A 1 94 ? 4.177 10.827 -9.467 1.00 59.94 94 ALA A O 1
ATOM 721 N N . LEU A 1 95 ? 5.477 9.519 -8.185 1.00 58.06 95 LEU A N 1
ATOM 722 C CA . LEU A 1 95 ? 5.434 8.320 -9.033 1.00 58.06 95 LEU A CA 1
ATOM 723 C C . LEU A 1 95 ? 4.107 7.539 -8.994 1.00 58.06 95 LEU A C 1
ATOM 725 O O . LEU A 1 95 ? 3.875 6.682 -9.847 1.00 58.06 95 LEU A O 1
ATOM 729 N N . VAL A 1 96 ? 3.224 7.833 -8.038 1.00 53.69 96 VAL A N 1
ATOM 730 C CA . VAL A 1 96 ? 1.863 7.276 -7.965 1.00 53.69 96 VAL A CA 1
ATOM 731 C C . VAL A 1 96 ? 0.934 7.938 -8.988 1.00 53.69 96 VAL A C 1
ATOM 733 O O . VAL A 1 96 ? -0.077 7.360 -9.392 1.00 53.69 96 VAL A O 1
ATOM 736 N N . LEU A 1 97 ? 1.255 9.139 -9.463 1.00 47.84 97 LEU A N 1
ATOM 737 C CA . LEU A 1 97 ? 0.447 9.808 -10.471 1.00 47.84 97 LEU A CA 1
ATOM 738 C C . LEU A 1 97 ? 0.950 9.431 -11.872 1.00 47.84 97 LEU A C 1
ATOM 740 O O . LEU A 1 97 ? 2.149 9.536 -12.137 1.00 47.84 97 LEU A O 1
ATOM 744 N N . PRO A 1 98 ? 0.071 9.036 -12.817 1.00 44.28 98 PRO A N 1
ATOM 745 C CA . PRO A 1 98 ? 0.466 9.059 -14.215 1.00 44.28 98 PRO A CA 1
ATOM 746 C C . PRO A 1 98 ? 0.905 10.492 -14.514 1.00 44.28 98 PRO A C 1
ATOM 748 O O . PRO A 1 98 ? 0.146 11.432 -14.254 1.00 44.28 98 PRO A O 1
ATOM 751 N N . ARG A 1 99 ? 2.137 10.670 -15.011 1.00 46.66 99 ARG A N 1
ATOM 752 C CA . ARG A 1 99 ? 2.600 11.975 -15.488 1.00 46.66 99 ARG A CA 1
ATOM 753 C C . ARG A 1 99 ? 1.526 12.494 -16.436 1.00 46.66 99 ARG A C 1
ATOM 755 O O . ARG A 1 99 ? 1.297 11.888 -17.483 1.00 46.66 99 ARG A O 1
ATOM 762 N N . ARG A 1 100 ? 0.829 13.573 -16.058 1.00 48.94 100 ARG A N 1
ATOM 763 C CA . ARG A 1 100 ? -0.010 14.296 -17.016 1.00 48.94 100 ARG A CA 1
ATOM 764 C C . ARG A 1 100 ? 0.897 14.586 -18.211 1.00 48.94 100 ARG A C 1
ATOM 766 O O . ARG A 1 100 ? 1.998 15.093 -17.976 1.00 48.94 100 ARG A O 1
ATOM 773 N N . PRO A 1 101 ? 0.501 14.246 -19.449 1.00 47.25 101 PRO A N 1
ATOM 774 C CA . PRO A 1 101 ? 1.254 14.674 -20.612 1.00 47.25 101 PRO A CA 1
ATOM 775 C C . PRO A 1 101 ? 1.431 16.182 -20.484 1.00 47.25 101 PRO A C 1
ATOM 777 O O . PRO A 1 101 ? 0.444 16.912 -20.346 1.00 47.25 101 PRO A O 1
ATOM 780 N N . GLY A 1 102 ? 2.684 16.631 -20.412 1.00 48.66 102 GLY A N 1
ATOM 781 C CA . GLY A 1 102 ? 2.987 18.050 -20.437 1.00 48.66 102 GLY A CA 1
ATOM 782 C C . GLY A 1 102 ? 2.287 18.637 -21.652 1.00 48.66 102 GLY A C 1
ATOM 783 O O . GLY A 1 102 ? 2.340 18.055 -22.736 1.00 48.66 102 GLY A O 1
ATOM 784 N N . ARG A 1 103 ? 1.571 19.744 -21.456 1.00 53.00 103 ARG A N 1
ATOM 785 C CA . ARG A 1 103 ? 1.021 20.526 -22.560 1.00 53.00 103 ARG A CA 1
ATOM 786 C C . ARG A 1 103 ? 2.202 20.841 -23.478 1.00 53.00 103 ARG A C 1
ATOM 788 O O . ARG A 1 103 ? 3.092 21.588 -23.079 1.00 53.00 103 ARG A O 1
ATOM 795 N N . GLY A 1 104 ? 2.259 20.175 -24.631 1.00 51.62 104 GLY A N 1
ATOM 796 C CA . GLY A 1 104 ? 3.316 20.383 -25.612 1.00 51.62 104 GLY A CA 1
ATOM 797 C C . GLY A 1 104 ? 3.374 21.858 -26.018 1.00 51.62 104 GLY A C 1
ATOM 798 O O . GLY A 1 104 ? 2.374 22.569 -25.857 1.00 51.62 104 GLY A O 1
ATOM 799 N N . PRO A 1 105 ? 4.529 22.336 -26.508 1.00 48.53 105 PRO A N 1
ATOM 800 C CA . PRO A 1 105 ? 4.669 23.719 -26.933 1.00 48.53 105 PRO A CA 1
ATOM 801 C C . PRO A 1 105 ? 3.595 24.017 -27.978 1.00 48.53 105 PRO A C 1
ATOM 803 O O . PRO A 1 105 ? 3.442 23.279 -28.951 1.00 48.53 105 PRO A O 1
ATOM 806 N N . THR A 1 106 ? 2.819 25.076 -27.755 1.00 52.59 106 THR A N 1
ATOM 807 C CA . THR A 1 106 ? 1.888 25.610 -28.746 1.00 52.59 106 THR A CA 1
ATOM 808 C C . THR A 1 106 ? 2.704 26.063 -29.946 1.00 52.59 106 THR A C 1
ATOM 810 O O . THR A 1 106 ? 3.258 27.159 -29.951 1.00 52.59 106 THR A O 1
ATOM 813 N N . THR A 1 107 ? 2.818 25.198 -30.950 1.00 51.81 107 THR A N 1
ATOM 814 C CA . THR A 1 107 ? 3.243 25.590 -32.288 1.00 51.81 107 THR A CA 1
ATOM 815 C C . THR A 1 107 ? 2.147 26.495 -32.830 1.00 51.81 107 THR A C 1
ATOM 817 O O . THR A 1 107 ? 1.049 26.046 -33.147 1.00 51.81 107 THR A O 1
ATOM 820 N N . GLY A 1 108 ? 2.423 27.790 -32.835 1.00 42.62 108 GLY A N 1
ATOM 821 C CA . GLY A 1 108 ? 1.504 28.817 -33.287 1.00 42.62 108 GLY A CA 1
ATOM 822 C C . GLY A 1 108 ? 2.295 29.963 -33.879 1.00 42.62 108 GLY A C 1
ATOM 823 O O . GLY A 1 108 ? 2.283 31.054 -33.328 1.00 42.62 108 GLY A O 1
ATOM 824 N N . ASP A 1 109 ? 2.989 29.688 -34.979 1.00 49.66 109 ASP A N 1
ATOM 825 C CA . ASP A 1 109 ? 3.354 30.716 -35.946 1.00 49.66 109 ASP A CA 1
ATOM 826 C C . ASP A 1 109 ? 2.290 30.699 -37.049 1.00 49.66 109 ASP A C 1
ATOM 828 O O . ASP A 1 109 ? 2.152 29.693 -37.756 1.00 49.66 109 ASP A O 1
ATOM 832 N N . PRO A 1 110 ? 1.553 31.797 -37.252 1.00 53.78 110 PRO A N 1
ATOM 833 C CA . PRO A 1 110 ? 1.076 32.143 -38.568 1.00 53.78 110 PRO A CA 1
ATOM 834 C C . PRO A 1 110 ? 1.740 33.448 -39.001 1.00 53.78 110 PRO A C 1
ATOM 836 O O . PRO A 1 110 ? 1.499 34.519 -38.448 1.00 53.78 110 PRO A O 1
ATOM 839 N N . LYS A 1 111 ? 2.549 33.312 -40.054 1.00 46.16 111 LYS A N 1
ATOM 840 C CA . LYS A 1 111 ? 3.011 34.387 -40.931 1.00 46.16 111 LYS A CA 1
ATOM 841 C C . LYS A 1 111 ? 1.938 35.463 -41.137 1.00 46.16 111 LYS A C 1
ATOM 843 O O . LYS A 1 111 ? 0.827 35.134 -41.565 1.00 46.16 111 LYS A O 1
ATOM 848 N N . ARG A 1 112 ? 2.341 36.726 -41.014 1.00 51.62 112 ARG A N 1
ATOM 849 C CA . ARG A 1 112 ? 1.982 37.797 -41.951 1.00 51.62 112 ARG A CA 1
ATOM 850 C C . ARG A 1 112 ? 3.013 38.909 -41.906 1.00 51.62 112 ARG A C 1
ATOM 852 O O . ARG A 1 112 ? 3.409 39.279 -40.783 1.00 51.62 112 ARG A O 1
#

Foldseek 3Di:
DDDDDDDLLVLLLVLLVQLPDPPDPNLVSLLVNLQSQLVQQDQADPHDPSSLVSNVSSQVVNLDVSSCVPPDPSSLLSSLNSVCNSPVPDDGRPVSDDPDPPPPPPPDDDDD

pLDDT: mean 80.66, std 16.49, range [42.62, 95.31]

Secondary structure (DSSP, 8-state):
-PPPPPPHHHHHHHHHHHTTSTTS-HHHHHHHHHHHHHHT--SS----HHHHHHHHHHHHHT-SGGGGTT--HHHHHHHHHHHHHH-TTSPPPGGGS--PPP----------